Protein AF-A0AAW2SX67-F1 (afdb_monomer_lite)

Organism: NCBI:txid2727403

Structure (mmCIF, N/CA/C/O backbone):
data_AF-A0AAW2SX67-F1
#
_entry.id   AF-A0AAW2SX67-F1
#
loop_
_atom_site.group_PDB
_atom_site.id
_atom_site.type_symbol
_atom_site.label_atom_id
_atom_site.label_alt_id
_atom_site.label_comp_id
_atom_site.label_asym_id
_atom_site.label_entity_id
_atom_site.label_seq_id
_atom_site.pdbx_PDB_ins_code
_atom_site.Cartn_x
_atom_site.Cartn_y
_atom_site.Cartn_z
_atom_site.occupancy
_atom_site.B_iso_or_equiv
_atom_site.auth_seq_id
_atom_site.auth_comp_id
_atom_site.auth_asym_id
_atom_site.auth_atom_id
_atom_site.pdbx_PDB_model_num
ATOM 1 N N . MET A 1 1 ? 19.061 52.271 -65.817 1.00 41.88 1 MET A N 1
ATOM 2 C CA . MET A 1 1 ? 19.939 51.331 -65.080 1.00 41.88 1 MET A CA 1
ATOM 3 C C . MET A 1 1 ? 19.090 50.226 -64.456 1.00 41.88 1 MET A C 1
ATOM 5 O O . MET A 1 1 ? 18.324 50.515 -63.550 1.00 41.88 1 MET A O 1
ATOM 9 N N . LYS A 1 2 ? 19.171 48.981 -64.940 1.00 45.09 2 LYS A N 1
ATOM 10 C CA . LYS A 1 2 ? 18.644 47.800 -64.228 1.00 45.09 2 L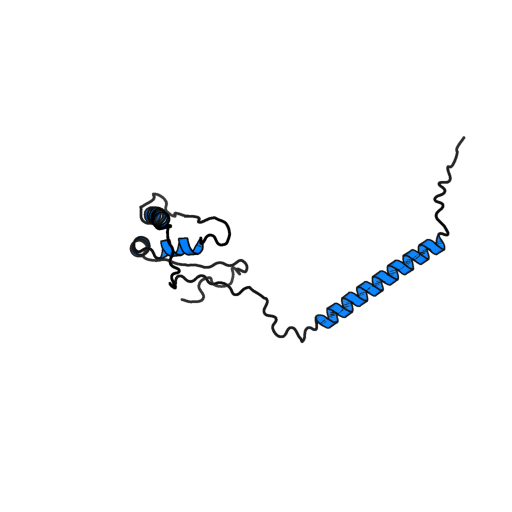YS A CA 1
ATOM 11 C C . LYS A 1 2 ? 19.668 46.677 -64.363 1.00 45.09 2 LYS A C 1
ATOM 13 O O . LYS A 1 2 ? 19.735 46.005 -65.386 1.00 45.09 2 LYS A O 1
ATOM 18 N N . ARG A 1 3 ? 20.507 46.524 -63.337 1.00 47.78 3 ARG A N 1
ATOM 19 C CA . ARG A 1 3 ? 21.415 45.383 -63.190 1.00 47.78 3 ARG A CA 1
ATOM 20 C C . ARG A 1 3 ? 20.562 44.180 -62.789 1.00 47.78 3 ARG A C 1
ATOM 22 O O . ARG A 1 3 ? 20.082 44.121 -61.662 1.00 47.78 3 ARG A O 1
ATOM 29 N N . LYS A 1 4 ? 20.353 43.234 -63.706 1.00 54.69 4 LYS A N 1
ATOM 30 C CA . LYS A 1 4 ? 19.924 41.885 -63.322 1.00 54.69 4 LYS A CA 1
ATOM 31 C C . LYS A 1 4 ? 21.159 41.170 -62.785 1.00 54.69 4 LYS A C 1
ATOM 33 O O . LYS A 1 4 ? 22.097 40.905 -63.529 1.00 54.69 4 LYS A O 1
ATOM 38 N N . VAL A 1 5 ? 21.180 40.944 -61.476 1.00 56.50 5 VAL A N 1
ATOM 39 C CA . VAL A 1 5 ? 22.215 40.153 -60.812 1.00 56.50 5 VAL A CA 1
ATOM 40 C C . VAL A 1 5 ? 21.927 38.691 -61.139 1.00 56.50 5 VAL A C 1
ATOM 42 O O . VAL A 1 5 ? 20.955 38.125 -60.643 1.00 56.50 5 VAL A O 1
ATOM 45 N N . CYS A 1 6 ? 22.732 38.085 -62.012 1.00 56.75 6 CYS A N 1
ATOM 46 C CA . CYS A 1 6 ? 22.747 36.634 -62.151 1.00 56.75 6 CYS A CA 1
ATOM 47 C C . CYS A 1 6 ? 23.341 36.066 -60.862 1.00 56.75 6 CYS A C 1
ATOM 49 O O . CYS A 1 6 ? 24.555 36.113 -60.668 1.00 56.75 6 CYS A O 1
ATOM 51 N N . PHE A 1 7 ? 22.490 35.562 -59.969 1.00 39.78 7 PHE A N 1
ATOM 52 C CA . PHE A 1 7 ? 22.935 34.735 -58.854 1.00 39.78 7 PHE A CA 1
ATOM 53 C C . PHE A 1 7 ? 23.513 33.437 -59.428 1.00 39.78 7 PHE A C 1
ATOM 55 O O . PHE A 1 7 ? 22.807 32.462 -59.679 1.00 39.78 7 PHE A O 1
ATOM 62 N N . PHE A 1 8 ? 24.821 33.462 -59.676 1.00 44.12 8 PHE A N 1
ATOM 63 C CA . PHE A 1 8 ? 25.646 32.288 -59.906 1.00 44.12 8 PHE A CA 1
ATOM 64 C C . PHE A 1 8 ? 25.680 31.461 -58.617 1.00 44.12 8 PHE A C 1
ATOM 66 O O . PHE A 1 8 ? 26.619 31.547 -57.830 1.00 44.12 8 PHE A O 1
ATOM 73 N N . PHE A 1 9 ? 24.684 30.603 -58.416 1.00 43.25 9 PHE A N 1
ATOM 74 C CA . PHE A 1 9 ? 24.909 29.389 -57.638 1.00 43.25 9 PHE A CA 1
ATOM 75 C C . PHE A 1 9 ? 25.676 28.402 -58.526 1.00 43.25 9 PHE A C 1
ATOM 77 O O . PHE A 1 9 ? 25.127 27.445 -59.067 1.00 43.25 9 PHE A O 1
ATOM 84 N N . CYS A 1 10 ? 26.966 28.677 -58.718 1.00 49.06 10 CYS A N 1
ATOM 85 C CA . CYS A 1 10 ? 27.911 27.686 -59.206 1.00 49.06 10 CYS A CA 1
ATOM 86 C C . CYS A 1 10 ? 28.057 26.602 -58.136 1.00 49.06 10 CYS A C 1
ATOM 88 O O . CYS A 1 10 ? 28.748 26.802 -57.144 1.00 49.06 10 CYS A O 1
ATOM 90 N N . PHE A 1 11 ? 27.450 25.440 -58.362 1.00 45.22 11 PHE A N 1
ATOM 91 C CA . PHE A 1 11 ? 27.880 24.195 -57.735 1.00 45.22 11 PHE A CA 1
ATOM 92 C C . PHE A 1 11 ? 27.930 23.117 -58.821 1.00 45.22 11 PHE A C 1
ATOM 94 O O . PHE A 1 11 ? 26.905 22.641 -59.297 1.00 45.22 11 PHE A O 1
ATOM 101 N N . SER A 1 12 ? 29.153 22.831 -59.270 1.00 60.50 12 SER A N 1
ATOM 102 C CA . SER A 1 12 ? 29.623 21.687 -60.062 1.00 60.50 12 SER A CA 1
ATOM 103 C C . SER A 1 12 ? 28.552 20.760 -60.669 1.00 60.50 12 SER A C 1
ATOM 105 O O . SER A 1 12 ? 27.946 19.957 -59.970 1.00 60.50 12 SER A O 1
ATOM 107 N N . ASN A 1 13 ? 28.405 20.821 -61.998 1.00 62.12 13 ASN A N 1
ATOM 108 C CA . ASN A 1 13 ? 27.652 19.907 -62.873 1.00 62.12 13 ASN A CA 1
ATOM 109 C C . ASN A 1 13 ? 26.266 19.442 -62.327 1.00 62.12 13 ASN A C 1
ATOM 111 O O . ASN A 1 13 ? 26.156 18.384 -61.695 1.00 62.12 13 ASN A O 1
ATOM 115 N N . PRO A 1 14 ? 25.177 20.189 -62.603 1.00 67.00 14 PRO A N 1
ATOM 116 C CA . PRO A 1 14 ? 23.854 19.970 -62.000 1.00 67.00 14 PRO A CA 1
ATOM 117 C C . PRO A 1 14 ? 23.240 18.595 -62.303 1.00 67.00 14 PRO A C 1
ATOM 119 O O . PRO A 1 14 ? 22.481 18.064 -61.489 1.00 67.00 14 PRO A O 1
ATOM 122 N N . VAL A 1 15 ? 23.583 17.984 -63.441 1.00 72.25 15 VAL A N 1
ATOM 123 C CA . VAL A 1 15 ? 23.130 16.632 -63.811 1.00 72.25 15 VAL A CA 1
ATOM 124 C C . VAL A 1 15 ? 23.812 15.578 -62.937 1.00 72.25 15 VAL A C 1
ATOM 126 O O . VAL A 1 15 ? 23.148 14.675 -62.424 1.00 72.25 15 VAL A O 1
ATOM 129 N N . LEU A 1 16 ? 25.117 15.729 -62.687 1.00 72.38 16 LEU A N 1
ATOM 130 C CA . LEU A 1 16 ? 25.859 14.842 -61.788 1.00 72.38 16 LEU A CA 1
ATOM 131 C C . LEU A 1 16 ? 25.363 14.961 -60.345 1.00 72.38 16 LEU A C 1
ATOM 133 O O . LEU A 1 16 ? 25.243 13.944 -59.664 1.00 72.38 16 LEU A O 1
ATOM 137 N N . PHE A 1 17 ? 25.040 16.169 -59.877 1.00 81.00 17 PHE A N 1
ATOM 138 C CA . PHE A 1 17 ? 24.459 16.359 -58.546 1.00 81.00 17 PHE A CA 1
ATOM 139 C C . PHE A 1 17 ? 23.102 15.650 -58.407 1.00 81.00 17 PHE A C 1
ATOM 141 O O . PHE A 1 17 ? 22.899 14.889 -57.458 1.00 81.00 17 PHE A O 1
ATOM 148 N N . ARG A 1 18 ? 22.197 15.832 -59.380 1.00 83.81 18 ARG A N 1
ATOM 149 C CA . ARG A 1 18 ? 20.879 15.172 -59.395 1.00 83.81 18 ARG A CA 1
ATOM 150 C C . ARG A 1 18 ? 20.995 13.650 -59.467 1.00 83.81 18 ARG A C 1
ATOM 152 O O . ARG A 1 18 ? 20.305 12.960 -58.722 1.00 83.81 18 ARG A O 1
ATOM 159 N N . SER A 1 19 ? 21.904 13.131 -60.294 1.00 83.31 19 SER A N 1
ATOM 160 C CA . SER A 1 19 ? 22.184 11.693 -60.381 1.00 83.31 19 SER A CA 1
ATOM 161 C C . SER A 1 19 ? 22.718 11.136 -59.055 1.00 83.31 19 SER A C 1
ATOM 163 O O . SER A 1 19 ? 22.187 10.154 -58.535 1.00 83.31 19 SER A O 1
ATOM 165 N N . LYS A 1 20 ? 23.691 11.813 -58.425 1.00 88.06 20 LYS A N 1
ATOM 166 C CA . LYS A 1 20 ? 24.213 11.433 -57.099 1.00 88.06 20 LYS A CA 1
ATOM 167 C C . LYS A 1 20 ? 23.119 11.417 -56.031 1.00 88.06 20 LYS A C 1
ATOM 169 O O . LYS A 1 20 ? 23.093 10.504 -55.206 1.00 88.06 20 LYS A O 1
ATOM 174 N N . LEU A 1 21 ? 22.217 12.398 -56.037 1.00 91.62 21 LEU A N 1
ATOM 175 C CA . LEU A 1 21 ? 21.094 12.445 -55.101 1.00 91.62 21 LEU A CA 1
ATOM 176 C C . LEU A 1 21 ? 20.098 11.302 -55.351 1.00 91.62 21 LEU A C 1
ATOM 178 O O . LEU A 1 21 ? 19.720 10.615 -54.405 1.00 91.62 21 LEU A O 1
ATOM 182 N N . ALA A 1 22 ? 19.737 11.042 -56.610 1.00 93.50 22 ALA A N 1
ATOM 183 C CA . ALA A 1 22 ? 18.854 9.937 -56.984 1.00 93.50 22 ALA A CA 1
ATOM 184 C C . ALA A 1 22 ? 19.439 8.573 -56.578 1.00 93.50 22 ALA A C 1
ATOM 186 O O . ALA A 1 22 ? 18.734 7.736 -56.014 1.00 93.50 22 ALA A O 1
ATOM 187 N N . HIS A 1 23 ? 20.745 8.373 -56.777 1.00 94.88 23 HIS A N 1
ATOM 188 C CA . HIS A 1 23 ? 21.451 7.181 -56.309 1.00 94.88 23 HIS A CA 1
ATOM 189 C C . HIS A 1 23 ? 21.422 7.043 -54.782 1.00 94.88 23 HIS A C 1
ATOM 191 O O . HIS A 1 23 ? 21.189 5.945 -54.278 1.00 94.88 23 HIS A O 1
ATOM 197 N N . LYS A 1 24 ? 21.604 8.140 -54.032 1.00 95.06 24 LYS A N 1
ATOM 198 C CA . LYS A 1 24 ? 21.485 8.119 -52.565 1.00 95.06 24 LYS A CA 1
ATOM 199 C C . LYS A 1 24 ? 20.073 7.736 -52.114 1.00 95.06 24 LYS A C 1
ATOM 201 O O . LYS A 1 24 ? 19.947 6.860 -51.265 1.00 95.06 24 LYS A O 1
ATOM 206 N N . ILE A 1 25 ? 19.031 8.325 -52.707 1.00 97.00 25 ILE A N 1
ATOM 207 C CA . ILE A 1 25 ? 17.625 7.992 -52.407 1.00 97.00 25 ILE A CA 1
ATOM 208 C C . ILE A 1 25 ? 17.344 6.518 -52.724 1.00 97.00 25 ILE A C 1
ATOM 210 O O . ILE A 1 25 ? 16.770 5.804 -51.903 1.00 97.00 25 ILE A O 1
ATOM 214 N N . LYS A 1 26 ? 17.817 6.026 -53.875 1.00 96.31 26 LYS A N 1
ATOM 215 C CA . LYS A 1 26 ? 17.678 4.616 -54.259 1.00 96.31 26 LYS A CA 1
ATOM 216 C C . LYS A 1 26 ? 18.348 3.685 -53.246 1.00 96.31 26 LYS A C 1
ATOM 218 O O . LYS A 1 26 ? 17.738 2.704 -52.834 1.00 96.31 26 LYS A O 1
ATOM 223 N N . ASN A 1 27 ? 19.562 4.011 -52.801 1.00 96.94 27 ASN A N 1
ATOM 224 C CA . ASN A 1 27 ? 20.262 3.224 -51.786 1.00 96.94 27 ASN A CA 1
ATOM 225 C C . ASN A 1 27 ? 19.530 3.224 -50.438 1.00 96.94 27 ASN A C 1
ATOM 227 O O . ASN A 1 27 ? 19.493 2.187 -49.779 1.00 96.94 27 ASN A O 1
ATOM 231 N N . LEU A 1 28 ? 18.940 4.351 -50.029 1.00 97.00 28 LEU A N 1
ATOM 232 C CA . LEU A 1 28 ? 18.137 4.419 -48.804 1.00 97.00 28 LEU A CA 1
ATOM 233 C C . LEU A 1 28 ? 16.892 3.534 -48.899 1.00 97.00 28 LEU A C 1
ATOM 235 O O . LEU A 1 28 ? 16.634 2.760 -47.981 1.00 97.00 28 LEU A O 1
ATOM 239 N N . ASN A 1 29 ? 16.182 3.577 -50.027 1.00 96.94 29 ASN A N 1
ATOM 240 C CA . ASN A 1 29 ? 15.004 2.737 -50.245 1.00 96.94 29 ASN A CA 1
ATOM 241 C C . ASN A 1 29 ? 15.352 1.243 -50.238 1.00 96.94 29 ASN A C 1
ATOM 243 O O . ASN A 1 29 ? 14.614 0.451 -49.659 1.00 96.94 29 ASN A O 1
ATOM 247 N N . ILE A 1 30 ? 16.493 0.855 -50.823 1.00 97.19 30 ILE A N 1
ATOM 248 C CA . ILE A 1 30 ? 16.979 -0.533 -50.771 1.00 97.19 30 ILE A CA 1
ATOM 249 C C . ILE A 1 30 ? 17.274 -0.937 -49.323 1.00 97.19 30 ILE A C 1
ATOM 251 O O . ILE A 1 30 ? 16.773 -1.964 -48.879 1.00 97.19 30 ILE A O 1
ATOM 255 N N . LYS A 1 31 ? 18.020 -0.119 -48.565 1.00 97.25 31 LYS A N 1
ATOM 256 C CA . LYS A 1 31 ? 18.333 -0.410 -47.155 1.00 97.25 31 LYS A CA 1
ATOM 257 C C . LYS A 1 31 ? 17.077 -0.538 -46.292 1.00 97.25 31 LYS A C 1
ATOM 259 O O . LYS A 1 31 ? 16.995 -1.471 -45.501 1.00 97.25 31 LYS A O 1
ATOM 264 N N . LEU A 1 32 ? 16.103 0.362 -46.451 1.00 96.12 32 LEU A N 1
ATOM 265 C CA . LEU A 1 32 ? 14.834 0.296 -45.718 1.00 96.12 32 LEU A CA 1
ATOM 266 C C . LEU A 1 32 ? 14.057 -0.975 -46.057 1.00 96.12 32 LEU A C 1
ATOM 268 O O . LEU A 1 32 ? 13.573 -1.647 -45.150 1.00 96.12 32 LEU A O 1
ATOM 272 N N . LYS A 1 33 ? 13.997 -1.343 -47.342 1.00 95.56 33 LYS A N 1
ATOM 273 C CA . LYS A 1 33 ? 13.357 -2.586 -47.773 1.00 95.56 33 LYS A CA 1
ATOM 274 C C . LYS A 1 33 ? 14.051 -3.809 -47.170 1.00 95.56 33 LYS A C 1
ATOM 276 O O . LYS A 1 33 ? 13.376 -4.662 -46.615 1.00 95.56 33 LYS A O 1
ATOM 281 N N . THR A 1 34 ? 15.385 -3.848 -47.171 1.00 95.31 34 THR A N 1
ATOM 282 C CA . THR A 1 34 ? 16.147 -4.926 -46.522 1.00 95.31 34 THR A CA 1
ATOM 283 C C . THR A 1 34 ? 15.845 -5.021 -45.027 1.00 95.31 34 THR A C 1
ATOM 285 O O . THR A 1 34 ? 15.618 -6.122 -44.536 1.00 95.31 34 THR A O 1
ATOM 288 N N . VAL A 1 35 ? 15.808 -3.898 -44.299 1.00 93.50 35 VAL A N 1
ATOM 289 C CA . VAL A 1 35 ? 15.494 -3.896 -42.857 1.00 93.50 35 VAL A CA 1
ATOM 290 C C . VAL A 1 35 ? 14.075 -4.401 -42.611 1.00 93.50 35 VAL A C 1
ATOM 292 O O . VAL A 1 35 ? 13.876 -5.223 -41.721 1.00 93.50 35 VAL A O 1
ATOM 295 N N . ASN A 1 36 ? 13.108 -3.961 -43.417 1.00 91.81 36 ASN A N 1
ATOM 296 C CA . ASN A 1 36 ? 11.727 -4.413 -43.317 1.00 91.81 36 ASN A CA 1
ATOM 297 C C . ASN A 1 36 ? 11.593 -5.912 -43.611 1.00 91.81 36 ASN A C 1
ATOM 299 O O . ASN A 1 36 ? 11.004 -6.631 -42.815 1.00 91.81 36 ASN A O 1
ATOM 303 N N . ASP A 1 37 ? 12.177 -6.398 -44.705 1.00 91.31 37 ASP A N 1
ATOM 304 C CA . ASP A 1 37 ? 12.105 -7.811 -45.091 1.00 91.31 37 ASP A CA 1
ATOM 305 C C . ASP A 1 37 ? 12.792 -8.706 -44.042 1.00 91.31 37 ASP A C 1
ATOM 307 O O . ASP A 1 37 ? 12.281 -9.769 -43.690 1.00 91.31 37 ASP A O 1
ATOM 311 N N . THR A 1 38 ? 13.906 -8.238 -43.466 1.00 89.44 38 THR A N 1
ATOM 312 C CA . THR A 1 38 ? 14.600 -8.922 -42.362 1.00 89.44 38 THR A CA 1
ATOM 313 C C . THR A 1 38 ? 13.737 -8.944 -41.095 1.00 89.44 38 THR A C 1
ATOM 315 O O . THR A 1 38 ? 13.572 -9.999 -40.486 1.00 89.44 38 THR A O 1
ATOM 318 N N . ALA A 1 39 ? 13.135 -7.811 -40.713 1.00 84.62 39 ALA A N 1
ATOM 319 C CA . ALA A 1 39 ? 12.235 -7.725 -39.562 1.00 84.62 39 ALA A CA 1
ATOM 320 C C . ALA A 1 39 ? 11.000 -8.622 -39.730 1.00 84.62 39 ALA A C 1
ATOM 322 O O . ALA A 1 39 ? 10.666 -9.370 -38.818 1.00 84.62 39 ALA A O 1
ATOM 323 N N . VAL A 1 40 ? 10.365 -8.615 -40.903 1.00 84.38 40 VAL A N 1
ATOM 324 C CA . VAL A 1 40 ? 9.225 -9.490 -41.220 1.00 84.38 40 VAL A CA 1
ATOM 325 C C . VAL A 1 40 ? 9.628 -10.967 -41.157 1.00 84.38 40 VAL A C 1
ATOM 327 O O . VAL A 1 40 ? 8.870 -11.776 -40.626 1.00 84.38 40 VAL A O 1
ATOM 330 N N . GLY A 1 41 ? 10.837 -11.321 -41.607 1.00 80.12 41 GLY A N 1
ATOM 331 C CA . GLY A 1 41 ? 11.385 -12.674 -41.463 1.00 80.12 41 GLY A CA 1
ATOM 332 C C . GLY A 1 41 ? 11.561 -13.119 -40.003 1.00 80.12 41 GLY A C 1
ATOM 333 O O . GLY A 1 41 ? 11.334 -14.289 -39.685 1.00 80.12 41 GLY A O 1
ATOM 334 N N . TYR A 1 42 ? 11.907 -12.194 -39.099 1.00 74.62 42 TYR A N 1
ATOM 335 C CA . TYR A 1 42 ? 11.930 -12.456 -37.653 1.00 74.62 42 TYR A CA 1
ATOM 336 C C . TYR A 1 42 ? 10.526 -12.514 -37.036 1.00 74.62 42 TYR A C 1
ATOM 338 O O . TYR A 1 42 ? 10.300 -13.285 -36.105 1.00 74.62 42 TYR A O 1
ATOM 346 N N . LEU A 1 43 ? 9.577 -11.742 -37.567 1.00 68.19 43 LEU A N 1
ATOM 347 C CA . LEU A 1 43 ? 8.207 -11.598 -37.064 1.00 68.19 43 LEU A CA 1
ATOM 348 C C . LEU A 1 43 ? 7.216 -12.621 -37.651 1.00 68.19 43 LEU A C 1
ATOM 350 O O . LEU A 1 43 ? 6.021 -12.339 -37.721 1.00 68.19 43 LEU A O 1
ATOM 354 N N . ASN A 1 44 ? 7.678 -13.809 -38.064 1.00 60.31 44 ASN A N 1
ATOM 355 C CA . ASN A 1 44 ? 6.805 -14.890 -38.539 1.00 60.31 44 ASN A CA 1
ATOM 356 C C . ASN A 1 44 ? 5.587 -15.082 -37.598 1.00 60.31 44 ASN A C 1
ATOM 358 O O . ASN A 1 44 ? 5.783 -15.486 -36.445 1.00 60.31 44 ASN A O 1
ATOM 362 N N . PRO A 1 45 ? 4.337 -14.876 -38.070 1.00 54.25 45 PRO A N 1
ATOM 363 C CA . PRO A 1 45 ? 3.133 -14.975 -37.235 1.00 54.25 45 PRO A CA 1
ATOM 364 C C . PRO A 1 45 ? 2.966 -16.361 -36.602 1.00 54.25 45 PRO A C 1
ATOM 366 O O . PRO A 1 45 ? 2.414 -16.502 -35.517 1.00 54.25 45 PRO A O 1
ATOM 369 N N . SER A 1 46 ? 3.512 -17.391 -37.252 1.00 53.38 46 SER A N 1
ATOM 370 C CA . SER A 1 46 ? 3.452 -18.791 -36.823 1.00 53.38 46 SER A CA 1
ATOM 371 C C . SER A 1 46 ? 4.403 -19.137 -35.670 1.00 53.38 46 SER A C 1
ATOM 373 O O . SER A 1 46 ? 4.403 -20.274 -35.204 1.00 53.38 46 SER A O 1
ATOM 375 N N . ARG A 1 47 ? 5.244 -18.192 -35.223 1.00 48.69 47 ARG A N 1
ATOM 376 C CA . ARG A 1 47 ? 6.146 -18.354 -34.068 1.00 48.69 47 ARG A CA 1
ATOM 377 C C . ARG A 1 47 ? 5.875 -17.369 -32.936 1.00 48.69 47 ARG A C 1
ATOM 379 O O . ARG A 1 47 ? 6.610 -17.380 -31.953 1.00 48.69 47 ARG A O 1
ATOM 386 N N . VAL A 1 48 ? 4.753 -16.649 -32.979 1.00 45.41 48 VAL A N 1
ATOM 387 C CA . VAL A 1 48 ? 4.092 -16.198 -31.745 1.00 45.41 48 VAL A CA 1
ATOM 388 C C . VAL A 1 48 ? 3.362 -17.40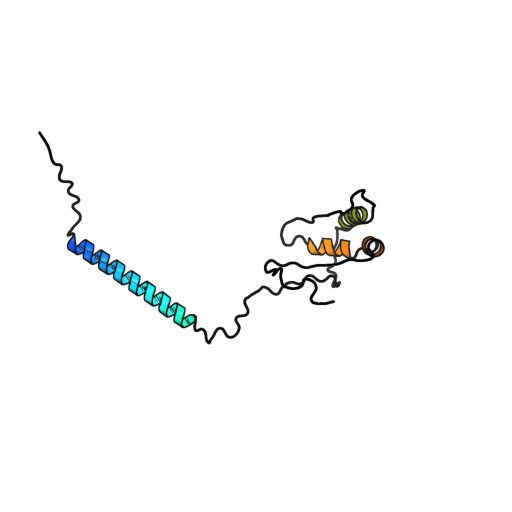4 -31.140 1.00 45.41 48 VAL A C 1
ATOM 390 O O . VAL A 1 48 ? 2.158 -17.403 -30.920 1.00 45.41 48 VAL A O 1
ATOM 393 N N . ALA A 1 49 ? 4.106 -18.486 -30.899 1.00 47.97 49 ALA A N 1
ATOM 394 C CA . ALA A 1 49 ? 3.708 -19.475 -29.923 1.00 47.97 49 ALA A CA 1
ATOM 395 C C . ALA A 1 49 ? 3.890 -18.778 -28.579 1.00 47.97 49 ALA A C 1
ATOM 397 O O . ALA A 1 49 ? 4.995 -18.733 -28.050 1.00 47.97 49 ALA A O 1
ATOM 398 N N . ASN A 1 50 ? 2.818 -18.149 -28.104 1.00 47.78 50 ASN A N 1
ATOM 399 C CA . ASN A 1 50 ? 2.674 -17.690 -26.733 1.00 47.78 50 ASN A CA 1
ATOM 400 C C . ASN A 1 50 ? 3.923 -16.977 -26.191 1.00 47.78 50 ASN A C 1
ATOM 402 O O . ASN A 1 50 ? 4.432 -17.332 -25.130 1.00 47.78 50 ASN A O 1
ATOM 406 N N . CYS A 1 51 ? 4.382 -15.911 -26.855 1.00 38.41 51 CYS A N 1
ATOM 407 C CA . CYS A 1 51 ? 4.923 -14.817 -26.059 1.00 38.41 51 CYS A CA 1
ATOM 408 C C . CYS A 1 51 ? 3.709 -14.237 -25.352 1.00 38.41 51 CYS A C 1
ATOM 410 O O . CYS A 1 51 ? 3.084 -13.295 -25.840 1.00 38.41 51 CYS A O 1
ATOM 412 N N . ALA A 1 52 ? 3.337 -14.878 -24.237 1.00 46.84 52 ALA A N 1
ATOM 413 C CA . ALA A 1 52 ? 2.619 -14.213 -23.180 1.00 46.84 52 ALA A CA 1
ATOM 414 C C . ALA A 1 52 ? 3.265 -12.838 -23.108 1.00 46.84 52 ALA A C 1
ATOM 416 O O . ALA A 1 52 ? 4.482 -12.729 -22.921 1.00 46.84 52 ALA A O 1
ATOM 417 N N . THR A 1 53 ? 2.476 -11.805 -23.402 1.00 40.00 53 THR A N 1
ATOM 418 C CA . THR A 1 53 ? 2.794 -10.447 -23.004 1.00 40.00 53 THR A CA 1
ATOM 419 C C . THR A 1 53 ? 3.496 -10.592 -21.665 1.00 40.00 53 THR A C 1
ATOM 421 O O . THR A 1 53 ? 2.950 -11.262 -20.784 1.00 40.00 53 THR A O 1
ATOM 424 N N . PHE A 1 54 ? 4.723 -10.083 -21.521 1.00 48.31 54 PHE A N 1
ATOM 425 C CA . PHE A 1 54 ? 5.305 -9.930 -20.194 1.00 48.31 54 PHE A CA 1
ATOM 426 C C . PHE A 1 54 ? 4.470 -8.837 -19.519 1.00 48.31 54 PHE A C 1
ATOM 428 O O . PHE A 1 54 ? 4.883 -7.695 -19.371 1.00 48.31 54 PHE A O 1
ATOM 435 N N . VAL A 1 55 ? 3.212 -9.177 -19.229 1.00 46.38 55 VAL A N 1
ATOM 436 C CA . VAL A 1 55 ? 2.468 -8.694 -18.100 1.00 46.38 55 VAL A CA 1
ATOM 437 C C . VAL A 1 55 ? 3.382 -9.152 -16.981 1.00 46.38 55 VAL A C 1
ATOM 439 O O . VAL A 1 55 ? 3.513 -10.368 -16.794 1.00 46.38 55 VAL A O 1
ATOM 442 N N . PRO A 1 56 ? 4.132 -8.243 -16.328 1.00 48.56 56 PRO A N 1
ATOM 443 C CA . PRO A 1 56 ? 4.762 -8.626 -15.078 1.00 48.56 56 PRO A CA 1
ATOM 444 C C . PRO A 1 56 ? 3.678 -9.354 -14.282 1.00 48.56 56 PRO A C 1
ATOM 446 O O . PRO A 1 56 ? 2.543 -8.857 -14.292 1.00 48.56 56 PRO A O 1
ATOM 449 N N . PRO A 1 57 ? 3.968 -10.543 -13.712 1.00 48.44 57 PRO A N 1
ATOM 450 C CA . PRO A 1 57 ? 2.979 -11.290 -12.951 1.00 48.44 57 PRO A CA 1
ATOM 451 C C . PRO A 1 57 ? 2.252 -10.280 -12.087 1.00 48.44 57 PRO A C 1
ATOM 453 O O . PRO A 1 57 ? 2.927 -9.485 -11.425 1.00 48.44 57 PRO A O 1
ATOM 456 N N . VAL A 1 58 ? 0.923 -10.213 -12.204 1.00 52.25 58 VAL A N 1
ATOM 457 C CA . VAL A 1 58 ? 0.137 -9.337 -11.343 1.00 52.25 58 VAL A CA 1
ATOM 458 C C . VAL A 1 58 ? 0.600 -9.694 -9.942 1.00 52.25 58 VAL A C 1
ATOM 460 O O . VAL A 1 58 ? 0.406 -10.820 -9.492 1.00 52.25 58 VAL A O 1
ATOM 463 N N . THR A 1 59 ? 1.345 -8.795 -9.303 1.00 52.47 59 THR A N 1
ATOM 464 C CA . THR A 1 59 ? 1.752 -8.984 -7.919 1.00 52.47 59 THR A CA 1
ATOM 465 C C . THR A 1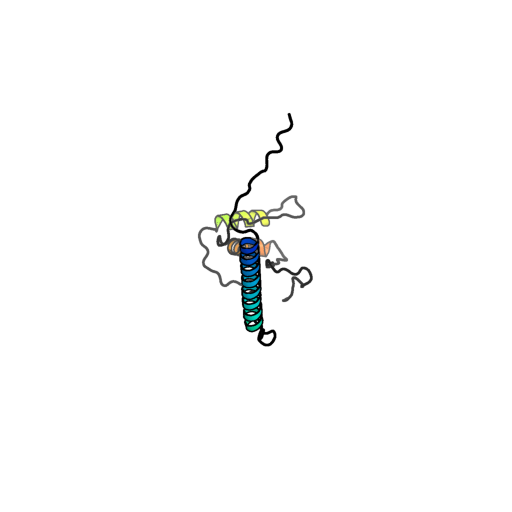 59 ? 0.503 -8.698 -7.118 1.00 52.47 59 THR A C 1
ATOM 467 O O . THR A 1 59 ? 0.293 -7.579 -6.642 1.00 52.47 59 THR A O 1
ATOM 470 N N . GLU A 1 60 ? -0.381 -9.691 -7.091 1.00 55.62 60 GLU A N 1
ATOM 471 C CA . GLU A 1 60 ? -1.563 -9.693 -6.260 1.00 55.62 60 GLU A CA 1
ATOM 472 C C . GLU A 1 60 ? -1.074 -9.512 -4.836 1.00 55.62 60 GLU A C 1
ATOM 474 O O . GLU A 1 60 ? -0.157 -10.183 -4.354 1.00 55.62 60 GLU A O 1
ATOM 479 N N . THR A 1 61 ? -1.587 -8.468 -4.205 1.00 57.06 61 THR A N 1
ATOM 480 C CA . THR A 1 61 ? -1.267 -8.224 -2.816 1.00 57.06 61 THR A CA 1
ATOM 481 C C . THR A 1 61 ? -2.413 -8.800 -2.022 1.00 57.06 61 THR A C 1
ATOM 483 O O . THR A 1 61 ? -3.467 -8.180 -1.976 1.00 57.06 61 THR A O 1
ATOM 486 N N . ASP A 1 62 ? -2.215 -9.968 -1.426 1.00 63.78 62 ASP A N 1
ATOM 487 C CA . ASP A 1 62 ? -3.235 -10.580 -0.576 1.00 63.78 62 ASP A CA 1
ATOM 488 C C . ASP A 1 62 ? -3.172 -10.024 0.846 1.00 63.78 62 ASP A C 1
ATOM 490 O O . ASP A 1 62 ? -2.162 -9.460 1.282 1.00 63.78 62 ASP A O 1
ATOM 494 N N . SER A 1 63 ? -4.250 -10.190 1.607 1.00 59.53 63 SER A N 1
ATOM 495 C CA . SER A 1 63 ? -4.251 -9.885 3.042 1.00 59.53 63 SER A CA 1
ATOM 496 C C . SER A 1 63 ? -3.591 -10.986 3.885 1.00 59.53 63 SER A C 1
ATOM 498 O O . SER A 1 63 ? -3.374 -10.773 5.078 1.00 59.53 63 SER A O 1
ATOM 500 N N . VAL A 1 64 ? -3.297 -12.153 3.290 1.00 63.50 64 VAL A N 1
ATOM 501 C CA . VAL A 1 64 ? -2.772 -13.340 3.983 1.00 63.50 64 VAL A CA 1
ATOM 502 C C . VAL A 1 64 ? -1.336 -13.108 4.459 1.00 63.50 64 VAL A C 1
ATOM 504 O O . VAL A 1 64 ? -0.461 -12.663 3.714 1.00 63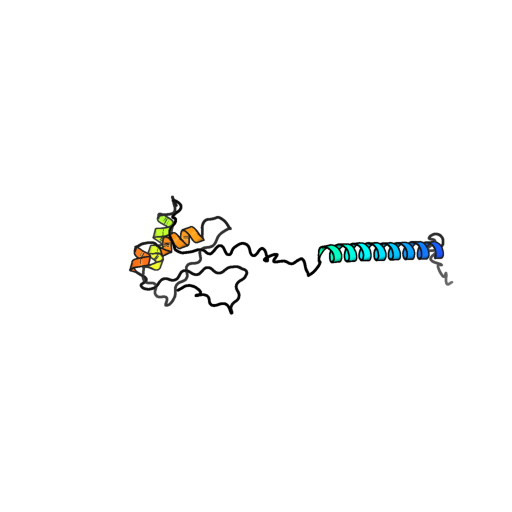.50 64 VAL A O 1
ATOM 507 N N . THR A 1 65 ? -1.115 -13.404 5.735 1.00 55.47 65 THR A N 1
ATOM 508 C CA . THR A 1 65 ? 0.103 -13.133 6.499 1.00 55.47 65 THR A CA 1
ATOM 509 C C . THR A 1 65 ? 1.174 -14.194 6.243 1.00 55.47 65 THR A C 1
ATOM 511 O O . THR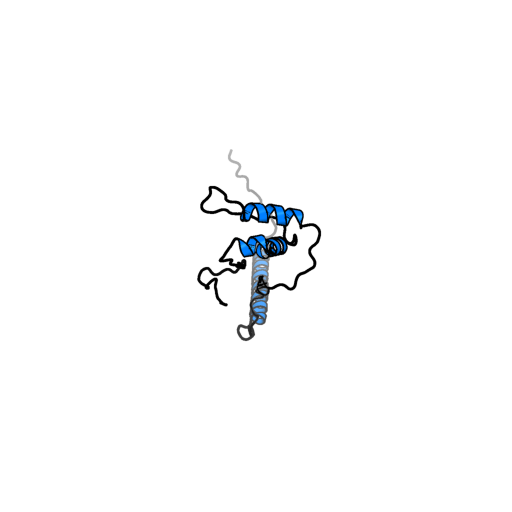 A 1 65 ? 1.156 -15.274 6.832 1.00 55.47 65 THR A O 1
ATOM 514 N N . VAL A 1 66 ? 2.154 -13.870 5.404 1.00 54.41 66 VAL A N 1
ATOM 515 C CA . VAL A 1 66 ? 3.540 -14.285 5.656 1.00 54.41 66 VAL A CA 1
ATOM 516 C C . VAL A 1 66 ? 4.229 -13.010 6.107 1.00 54.41 66 VAL A C 1
ATOM 518 O O . VAL A 1 66 ? 4.625 -12.203 5.271 1.00 54.41 66 VAL A O 1
ATOM 521 N N . ASP A 1 67 ? 4.227 -12.753 7.412 1.00 60.59 67 ASP A N 1
ATOM 522 C CA . ASP A 1 67 ? 4.638 -11.455 7.940 1.00 60.59 67 ASP A CA 1
ATOM 523 C C . ASP A 1 67 ? 6.162 -11.292 7.825 1.00 60.59 67 ASP A C 1
ATOM 525 O O . ASP A 1 67 ? 6.906 -11.983 8.527 1.00 60.59 67 ASP A O 1
ATOM 529 N N . PRO A 1 68 ? 6.681 -10.383 6.973 1.00 64.38 68 PRO A N 1
ATOM 530 C CA . PRO A 1 68 ? 8.019 -9.870 7.204 1.00 64.38 68 PRO A CA 1
ATOM 531 C C . PRO A 1 68 ? 7.999 -9.163 8.563 1.00 64.38 68 PRO A C 1
ATOM 533 O O . PRO A 1 68 ? 7.078 -8.402 8.848 1.00 64.38 68 PRO A O 1
ATOM 536 N N . ILE A 1 69 ? 9.000 -9.407 9.408 1.00 76.19 69 ILE A N 1
ATOM 537 C CA . ILE A 1 69 ? 9.157 -8.678 10.671 1.00 76.19 69 ILE A CA 1
ATOM 538 C C . ILE A 1 69 ? 9.270 -7.181 10.330 1.00 76.19 69 ILE A C 1
ATOM 540 O O . ILE A 1 69 ? 10.268 -6.751 9.750 1.00 76.19 69 ILE A O 1
ATOM 544 N N . VAL A 1 70 ? 8.233 -6.397 10.644 1.00 84.62 70 VAL A N 1
ATOM 545 C CA . VAL A 1 70 ? 8.235 -4.933 10.506 1.00 84.62 70 VAL A CA 1
ATOM 546 C C . VAL A 1 70 ? 8.546 -4.341 11.873 1.00 84.62 70 VAL A C 1
ATOM 548 O O . VAL A 1 70 ? 7.897 -4.698 12.847 1.00 84.62 70 VAL A O 1
ATOM 551 N N . VAL A 1 71 ? 9.539 -3.456 11.935 1.00 86.50 71 VAL A N 1
ATOM 552 C CA . VAL A 1 71 ? 10.002 -2.814 13.174 1.00 86.50 71 VAL A CA 1
ATOM 553 C C . VAL A 1 71 ? 9.976 -1.301 12.992 1.00 86.50 71 VAL A C 1
ATOM 555 O O . VAL A 1 71 ? 10.289 -0.811 11.901 1.00 86.50 71 VAL A O 1
ATOM 558 N N . GLY A 1 72 ? 9.649 -0.563 14.052 1.00 90.38 72 GLY A N 1
ATOM 559 C CA . GLY A 1 72 ? 9.793 0.895 14.107 1.00 90.38 72 GLY A CA 1
ATOM 560 C C . GLY A 1 72 ? 8.659 1.657 13.425 1.00 90.38 72 GLY A C 1
ATOM 561 O O . GLY A 1 72 ? 8.851 2.794 13.003 1.00 90.38 72 GLY A O 1
ATOM 562 N N . ARG A 1 73 ? 7.497 1.020 13.263 1.00 92.69 73 ARG A N 1
ATOM 563 C CA . ARG A 1 73 ? 6.271 1.631 12.713 1.00 92.69 73 ARG A CA 1
ATOM 564 C C . ARG A 1 73 ? 5.071 1.488 13.646 1.00 92.69 73 ARG A C 1
ATOM 566 O O . ARG A 1 73 ? 3.944 1.748 13.241 1.00 92.69 73 ARG A O 1
ATOM 573 N N . GLU A 1 74 ? 5.290 1.051 14.878 1.00 93.06 74 GLU A N 1
ATOM 574 C CA . GLU A 1 74 ? 4.244 0.748 15.851 1.00 93.06 74 GLU A CA 1
ATOM 575 C C . GLU A 1 74 ? 3.457 2.013 16.228 1.00 93.06 74 GLU A C 1
ATOM 577 O O . GLU A 1 74 ? 2.226 1.989 16.265 1.00 93.06 74 GLU A O 1
ATOM 582 N N . GLU A 1 75 ? 4.159 3.131 16.431 1.00 95.38 75 GLU A N 1
ATOM 583 C CA . GLU A 1 75 ? 3.558 4.436 16.737 1.00 95.38 75 GLU A CA 1
ATOM 584 C C . GLU A 1 75 ? 2.729 4.967 15.560 1.00 95.38 75 GLU A C 1
ATOM 586 O O . GLU A 1 75 ? 1.563 5.322 15.741 1.00 95.38 75 GLU A O 1
ATOM 591 N N . ASP A 1 76 ? 3.291 4.932 14.344 1.00 95.25 76 ASP A N 1
ATOM 592 C CA . ASP A 1 76 ? 2.601 5.330 13.110 1.00 95.25 76 ASP A CA 1
ATOM 593 C C . ASP A 1 76 ? 1.316 4.513 12.898 1.00 95.25 76 ASP A C 1
ATOM 595 O O . ASP A 1 76 ? 0.262 5.062 12.568 1.00 95.25 76 ASP A O 1
ATOM 599 N N . VAL A 1 77 ? 1.389 3.187 13.087 1.00 95.00 77 VAL A N 1
ATOM 600 C CA . VAL A 1 77 ? 0.222 2.301 12.968 1.00 95.00 77 VAL A CA 1
ATOM 601 C C . VAL A 1 77 ? -0.816 2.672 14.017 1.00 95.00 77 VAL A C 1
ATOM 603 O O . VAL A 1 77 ? -1.986 2.820 13.665 1.00 95.00 77 VAL A O 1
ATOM 606 N N . SER A 1 78 ? -0.416 2.862 15.280 1.00 95.75 78 SER A N 1
ATOM 607 C CA . SER A 1 78 ? -1.366 3.224 16.334 1.00 95.75 78 SER A CA 1
ATOM 608 C C . SER A 1 78 ? -2.077 4.533 16.032 1.00 95.75 78 SER A C 1
ATOM 610 O O . SER A 1 78 ? -3.297 4.578 16.137 1.00 95.75 78 SER A O 1
ATOM 612 N N . MET A 1 79 ? -1.350 5.559 15.587 1.00 95.75 79 MET A N 1
ATOM 613 C CA . MET A 1 79 ? -1.932 6.858 15.251 1.00 95.75 79 MET A CA 1
ATOM 614 C C . MET A 1 79 ? -3.035 6.739 14.189 1.00 95.75 79 MET A C 1
ATOM 616 O O . MET A 1 79 ? -4.110 7.323 14.340 1.00 95.75 79 MET A O 1
ATOM 620 N N . ILE A 1 80 ? -2.793 5.972 13.120 1.00 95.50 80 ILE A N 1
ATOM 621 C CA . ILE A 1 80 ? -3.791 5.784 12.060 1.00 95.50 80 ILE A CA 1
ATOM 622 C C . ILE A 1 80 ? -4.947 4.902 12.535 1.00 95.50 80 ILE A C 1
ATOM 624 O O . ILE A 1 80 ? -6.100 5.195 12.231 1.00 95.50 80 ILE A O 1
ATOM 628 N N . VAL A 1 81 ? -4.675 3.845 13.298 1.00 95.31 81 VAL A N 1
ATOM 629 C CA . VAL A 1 81 ? -5.732 2.987 13.848 1.00 95.31 81 VAL A CA 1
ATOM 630 C C . VAL A 1 81 ? -6.646 3.783 14.775 1.00 95.31 81 VAL A C 1
ATOM 632 O O . VAL A 1 81 ? -7.862 3.683 14.646 1.00 95.31 81 VAL A O 1
ATOM 635 N N . ASP A 1 82 ? -6.084 4.619 15.645 1.00 94.44 82 ASP A N 1
ATOM 636 C CA . ASP A 1 82 ? -6.854 5.473 16.547 1.00 94.44 82 ASP A CA 1
ATOM 637 C C . ASP A 1 82 ? -7.706 6.477 15.753 1.00 94.44 82 ASP A C 1
ATOM 639 O O . ASP A 1 82 ? -8.867 6.697 16.087 1.00 94.44 82 ASP A O 1
ATOM 643 N N . MET A 1 83 ? -7.196 7.020 14.645 1.00 92.62 83 MET A N 1
ATOM 644 C CA . MET A 1 83 ? -7.991 7.847 13.728 1.00 92.62 83 MET A CA 1
ATOM 645 C C . MET A 1 83 ? -9.161 7.076 13.092 1.00 92.62 83 MET A C 1
ATOM 647 O O . MET A 1 83 ? -10.225 7.653 12.889 1.00 92.62 83 MET A O 1
ATOM 651 N N . LEU A 1 84 ? -8.983 5.789 12.779 1.00 91.75 84 LEU A N 1
ATOM 652 C CA . LEU A 1 84 ? -10.008 4.965 12.127 1.00 91.75 84 LEU A CA 1
ATOM 653 C C . LEU A 1 84 ? -11.099 4.470 13.084 1.00 91.75 84 LEU A C 1
ATOM 655 O O . LEU A 1 84 ? -12.233 4.288 12.649 1.00 91.75 84 LEU A O 1
ATOM 659 N N . VAL A 1 85 ? -10.765 4.196 14.348 1.00 91.31 85 VAL A N 1
ATOM 660 C CA . VAL A 1 85 ? -11.722 3.639 15.327 1.00 91.31 85 VAL A CA 1
ATOM 661 C C . VAL A 1 85 ? -12.439 4.705 16.151 1.00 91.31 85 VAL A C 1
ATOM 663 O O . VAL A 1 85 ? -13.423 4.391 16.826 1.00 91.31 85 VAL A O 1
ATOM 666 N N . ASN A 1 86 ? -11.952 5.945 16.123 1.00 89.12 86 ASN A N 1
ATOM 667 C CA . ASN A 1 86 ? -12.615 7.060 16.778 1.00 89.12 86 ASN A CA 1
ATOM 668 C C . ASN A 1 86 ? -13.678 7.672 15.854 1.00 89.12 86 ASN A C 1
ATOM 670 O O . ASN A 1 86 ? -13.447 7.816 14.653 1.00 89.12 86 ASN A O 1
ATOM 674 N N . PRO A 1 87 ? -14.849 8.037 16.400 1.00 71.75 87 PRO A N 1
ATOM 675 C CA . PRO A 1 87 ? -15.919 8.622 15.612 1.00 71.75 87 PRO A CA 1
ATOM 676 C C . PRO A 1 87 ? -15.473 9.972 15.048 1.00 71.75 87 PRO A C 1
ATOM 678 O O . PRO A 1 87 ? -15.005 10.838 15.785 1.00 71.75 87 PRO A O 1
ATOM 681 N N . ASN A 1 88 ? -15.646 10.138 13.741 1.00 76.88 88 ASN A N 1
ATOM 682 C CA . ASN A 1 88 ? -15.580 11.430 13.077 1.00 76.88 88 ASN A CA 1
ATOM 683 C C . ASN A 1 88 ? -17.010 11.839 12.697 1.00 76.88 88 ASN A C 1
ATOM 685 O O . ASN A 1 88 ? -17.842 10.971 12.430 1.00 76.88 88 ASN A O 1
ATOM 689 N N . ASP A 1 89 ? -17.298 13.137 12.626 1.00 81.44 89 ASP A N 1
ATOM 690 C CA . ASP A 1 89 ? -18.629 13.635 12.228 1.00 81.44 89 ASP A CA 1
ATOM 691 C C . ASP A 1 89 ? -18.923 13.410 10.725 1.00 81.44 89 ASP A C 1
ATOM 693 O O . ASP A 1 89 ? -20.004 13.718 10.219 1.00 81.44 89 ASP A O 1
ATOM 697 N N . GLU A 1 90 ? -17.953 12.865 9.990 1.00 82.06 90 GLU A N 1
ATOM 698 C CA . GLU A 1 90 ? -18.042 12.567 8.568 1.00 82.06 90 GLU A CA 1
ATOM 699 C C . GLU A 1 90 ? -18.710 11.215 8.295 1.00 82.06 90 GLU A C 1
ATOM 701 O O . GLU A 1 90 ? -18.402 10.195 8.906 1.00 82.06 90 GLU A O 1
ATOM 706 N N . VAL A 1 91 ? -19.573 11.185 7.275 1.00 83.38 91 VAL A N 1
ATOM 707 C CA . VAL A 1 91 ? -20.230 9.952 6.805 1.00 83.38 91 VAL A CA 1
ATOM 708 C C . VAL A 1 91 ? -19.226 8.978 6.169 1.00 83.38 91 VAL A C 1
ATOM 710 O O . VAL A 1 91 ? -19.426 7.765 6.212 1.00 83.38 91 VAL A O 1
ATOM 713 N N . VAL A 1 92 ? -18.152 9.497 5.560 1.00 86.88 92 VAL A N 1
ATOM 714 C CA . VAL A 1 92 ? -17.086 8.718 4.911 1.00 86.88 92 VAL A CA 1
ATOM 715 C C . VAL A 1 92 ? -15.745 9.407 5.154 1.00 86.88 92 VAL A C 1
ATOM 717 O O . VAL A 1 92 ? -15.591 10.564 4.781 1.00 86.88 92 VAL A O 1
ATOM 720 N N . SER A 1 93 ? -14.773 8.674 5.703 1.00 87.69 93 SER A N 1
ATOM 721 C CA . SER A 1 93 ? -13.395 9.137 5.921 1.00 87.69 93 SER A CA 1
ATOM 722 C C . SER A 1 93 ? -12.413 8.406 4.998 1.00 87.69 93 SER A C 1
ATOM 724 O O . SER A 1 93 ? -12.579 7.216 4.712 1.00 87.69 93 SER A O 1
ATOM 726 N N . VAL A 1 94 ? -11.389 9.118 4.514 1.00 90.75 94 VAL A N 1
ATOM 727 C CA . VAL A 1 94 ? -10.366 8.593 3.595 1.00 90.75 94 VAL A CA 1
ATOM 728 C C . VAL A 1 94 ? -8.968 8.943 4.103 1.00 90.75 94 VAL A C 1
ATOM 730 O O . VAL A 1 94 ? -8.646 10.112 4.290 1.00 90.75 94 VAL A O 1
ATOM 733 N N . VAL A 1 95 ? -8.107 7.929 4.241 1.00 92.12 95 VAL A N 1
ATOM 734 C CA . VAL A 1 95 ? -6.712 8.081 4.692 1.00 92.12 95 VAL A CA 1
ATOM 735 C C . VAL A 1 95 ? -5.744 7.694 3.562 1.00 92.12 95 VAL A C 1
ATOM 737 O O . VAL A 1 95 ? -5.491 6.505 3.347 1.00 92.12 95 VAL A O 1
ATOM 740 N N . PRO A 1 96 ? -5.198 8.658 2.796 1.00 94.12 96 PRO A N 1
ATOM 741 C CA . PRO A 1 96 ? -4.270 8.361 1.707 1.00 94.12 96 PRO A CA 1
ATOM 742 C C . PRO A 1 96 ? -2.851 8.056 2.222 1.00 94.12 96 PRO A C 1
ATOM 744 O O . PRO A 1 96 ? -2.254 8.853 2.939 1.00 94.12 96 PRO A O 1
ATOM 747 N N . ILE A 1 97 ? -2.262 6.936 1.782 1.00 95.00 97 ILE A N 1
ATOM 748 C CA . ILE A 1 97 ? -0.857 6.579 2.057 1.00 95.00 97 ILE A CA 1
ATOM 749 C C . ILE A 1 97 ? -0.026 6.840 0.796 1.00 95.00 97 ILE A C 1
ATOM 751 O O . ILE A 1 97 ? -0.088 6.084 -0.177 1.00 95.00 97 ILE A O 1
ATOM 755 N N . VAL A 1 98 ? 0.774 7.906 0.807 1.00 95.12 98 VAL A N 1
ATOM 756 C CA . VAL A 1 98 ? 1.564 8.361 -0.351 1.00 95.12 98 VAL A CA 1
ATOM 757 C C . VAL A 1 98 ? 3.067 8.217 -0.118 1.00 95.12 98 VAL A C 1
ATOM 759 O O . VAL A 1 98 ? 3.543 8.206 1.012 1.00 95.12 98 VAL A O 1
ATOM 762 N N . GLY A 1 99 ? 3.837 8.078 -1.200 1.00 94.50 99 GLY A N 1
ATOM 763 C CA . GLY A 1 99 ? 5.296 7.968 -1.137 1.00 94.50 99 GLY A CA 1
ATOM 764 C C . GLY A 1 99 ? 5.900 7.210 -2.318 1.00 94.50 99 GLY A C 1
ATOM 765 O O . GLY A 1 99 ? 5.191 6.553 -3.085 1.00 94.50 99 GLY A O 1
ATOM 766 N N . MET A 1 100 ? 7.225 7.261 -2.445 1.00 96.06 100 MET A N 1
ATOM 767 C CA . MET A 1 100 ? 7.983 6.570 -3.495 1.00 96.06 100 MET A CA 1
ATOM 768 C C . MET A 1 100 ? 7.776 5.043 -3.485 1.00 96.06 100 MET A C 1
ATOM 770 O O . MET A 1 100 ? 7.318 4.446 -2.501 1.00 96.06 100 MET A O 1
ATOM 774 N N . GLY A 1 101 ? 8.084 4.394 -4.611 1.00 91.31 101 GLY A N 1
ATOM 775 C CA . GLY A 1 101 ? 8.117 2.932 -4.710 1.00 91.31 101 GLY A CA 1
ATOM 776 C C . GLY A 1 101 ? 9.099 2.321 -3.703 1.00 91.31 101 GLY A C 1
ATOM 777 O O . GLY A 1 101 ? 10.107 2.934 -3.374 1.00 91.31 101 GLY A O 1
ATOM 778 N N . GLY A 1 102 ? 8.784 1.136 -3.174 1.00 90.19 102 GLY A N 1
ATOM 779 C CA . GLY A 1 102 ? 9.657 0.424 -2.228 1.00 90.19 102 GLY A CA 1
ATOM 780 C C . GLY A 1 102 ? 9.597 0.882 -0.764 1.00 90.19 102 GLY A C 1
ATOM 781 O O . GLY A 1 102 ? 10.125 0.188 0.092 1.00 90.19 102 GLY A O 1
ATOM 782 N N . LEU A 1 103 ? 8.894 1.972 -0.427 1.00 92.19 103 LEU A N 1
ATOM 783 C CA . LEU A 1 103 ? 8.788 2.467 0.962 1.00 92.19 103 LEU A CA 1
ATOM 784 C C . LEU A 1 103 ? 7.927 1.609 1.912 1.00 92.19 103 LEU A C 1
ATOM 786 O O . LEU A 1 103 ? 7.748 1.966 3.074 1.00 92.19 103 LEU A O 1
ATOM 790 N N . GLY A 1 104 ? 7.348 0.509 1.427 1.00 91.56 104 GLY A N 1
ATOM 791 C CA . GLY A 1 104 ? 6.502 -0.360 2.249 1.00 91.56 104 GLY A CA 1
ATOM 792 C C . GLY A 1 104 ? 5.093 0.180 2.511 1.00 91.56 104 GLY A C 1
ATOM 793 O O . GLY A 1 104 ? 4.468 -0.234 3.477 1.00 91.56 104 GLY A O 1
ATOM 794 N N . LYS A 1 105 ? 4.556 1.067 1.658 1.00 94.94 105 LYS A N 1
ATOM 795 C CA . LYS A 1 105 ? 3.184 1.611 1.791 1.00 94.94 105 LYS A CA 1
ATOM 796 C C . LYS A 1 105 ? 2.129 0.516 1.951 1.00 94.94 105 LYS A C 1
ATOM 798 O O . LYS A 1 105 ? 1.302 0.570 2.851 1.00 94.94 105 LYS A O 1
ATOM 803 N N . THR A 1 106 ? 2.193 -0.500 1.096 1.00 92.31 106 THR A N 1
ATOM 804 C CA . THR A 1 106 ? 1.254 -1.621 1.131 1.00 92.31 106 THR A CA 1
ATOM 805 C C . THR A 1 106 ? 1.450 -2.490 2.372 1.00 92.31 106 THR A C 1
ATOM 807 O O . THR A 1 106 ? 0.476 -2.955 2.951 1.00 92.31 106 THR A O 1
ATOM 810 N N . THR A 1 107 ? 2.694 -2.645 2.837 1.00 92.12 107 THR A N 1
ATOM 811 C CA . THR A 1 107 ? 3.006 -3.308 4.111 1.00 92.12 107 THR A CA 1
ATOM 812 C C . THR A 1 107 ? 2.397 -2.548 5.289 1.00 92.12 107 THR A C 1
ATOM 814 O O . THR A 1 107 ? 1.755 -3.152 6.138 1.00 92.12 107 THR A O 1
ATOM 817 N N . PHE A 1 108 ? 2.529 -1.220 5.310 1.00 93.62 108 PHE A N 1
ATOM 818 C CA . PHE A 1 108 ? 1.954 -0.360 6.344 1.00 93.62 108 PHE A CA 1
ATOM 819 C C . PHE A 1 108 ? 0.418 -0.413 6.356 1.00 93.62 108 PHE A C 1
ATOM 821 O O . PHE A 1 108 ? -0.181 -0.629 7.406 1.00 93.62 108 PHE A O 1
ATOM 828 N N . ALA A 1 109 ? -0.223 -0.333 5.185 1.00 94.00 109 ALA A N 1
ATOM 829 C CA . ALA A 1 109 ? -1.670 -0.511 5.059 1.00 94.00 109 ALA A CA 1
ATOM 830 C C . ALA A 1 109 ? -2.131 -1.892 5.559 1.00 94.00 109 ALA A C 1
ATOM 832 O O . ALA A 1 109 ? -3.171 -1.995 6.206 1.00 94.00 109 ALA A O 1
ATOM 833 N N . ARG A 1 110 ? -1.348 -2.950 5.303 1.00 91.75 110 ARG A N 1
ATOM 834 C CA . ARG A 1 110 ? -1.650 -4.306 5.781 1.00 91.75 110 ARG A CA 1
ATOM 835 C C . ARG A 1 110 ? -1.571 -4.409 7.309 1.00 91.75 110 ARG A C 1
ATOM 837 O O . ARG A 1 110 ? -2.439 -5.047 7.898 1.00 91.75 110 ARG A O 1
ATOM 844 N N . LEU A 1 111 ? -0.596 -3.754 7.949 1.00 93.25 111 LEU A N 1
ATOM 845 C CA . LEU A 1 111 ? -0.510 -3.684 9.416 1.00 93.25 111 LEU A CA 1
ATOM 846 C C . LEU A 1 111 ? -1.758 -3.035 10.023 1.00 93.25 111 LEU A C 1
ATOM 848 O O . LEU A 1 111 ? -2.356 -3.599 10.933 1.00 93.25 111 LEU A O 1
ATOM 852 N N . ILE A 1 112 ? -2.201 -1.902 9.471 1.00 94.12 112 ILE A N 1
ATOM 853 C CA . ILE A 1 112 ? -3.416 -1.207 9.925 1.00 94.12 112 ILE A CA 1
ATOM 854 C C . ILE A 1 112 ? -4.662 -2.075 9.703 1.00 94.12 112 ILE A C 1
ATOM 856 O O . ILE A 1 112 ? -5.511 -2.183 10.587 1.00 94.12 112 ILE A O 1
ATOM 860 N N . PHE A 1 113 ? -4.769 -2.713 8.533 1.00 93.19 113 PHE A N 1
ATOM 861 C CA . PHE A 1 113 ? -5.911 -3.552 8.165 1.00 93.19 113 PHE A CA 1
ATOM 862 C C . PHE A 1 113 ? -6.072 -4.761 9.097 1.00 93.19 113 PHE A C 1
ATOM 864 O O . PHE A 1 113 ? -7.202 -5.141 9.417 1.00 93.19 113 PHE A O 1
ATOM 871 N N . ASN A 1 114 ? -4.952 -5.348 9.531 1.00 92.00 114 ASN A N 1
ATOM 872 C CA . ASN A 1 114 ? -4.899 -6.523 10.401 1.00 92.00 114 ASN A CA 1
ATOM 873 C C . ASN A 1 114 ? -4.792 -6.191 11.904 1.00 92.00 114 ASN A C 1
ATOM 875 O O . ASN A 1 114 ? -4.860 -7.115 12.717 1.00 92.00 114 ASN A O 1
ATOM 879 N N . ASP A 1 115 ? -4.663 -4.916 12.298 1.00 93.12 115 ASP A N 1
ATOM 880 C CA . ASP A 1 115 ? -4.658 -4.507 13.710 1.00 93.12 115 ASP A CA 1
ATOM 881 C C . ASP A 1 115 ? -5.961 -4.947 14.399 1.00 93.12 115 ASP A C 1
ATOM 883 O O . ASP A 1 115 ? -7.064 -4.824 13.860 1.00 93.12 115 ASP A O 1
ATOM 887 N N . GLN A 1 116 ? -5.840 -5.475 15.617 1.00 93.94 116 GLN A N 1
ATOM 888 C CA . GLN A 1 116 ? -6.966 -6.031 16.369 1.00 93.94 116 GLN A CA 1
ATOM 889 C C . GLN A 1 116 ? -8.053 -4.993 16.670 1.00 93.94 116 GLN A C 1
ATOM 891 O O . GLN A 1 116 ? -9.231 -5.347 16.727 1.00 93.94 116 GLN A O 1
ATOM 896 N N . ARG A 1 117 ? -7.693 -3.719 16.855 1.00 95.50 117 ARG A N 1
ATOM 897 C CA . ARG A 1 117 ? -8.659 -2.630 17.044 1.00 95.50 117 ARG A CA 1
ATOM 898 C C . ARG A 1 117 ? -9.439 -2.386 15.753 1.00 95.50 117 ARG A C 1
ATOM 900 O O . ARG A 1 117 ? -10.666 -2.351 15.805 1.00 95.50 117 ARG A O 1
ATOM 907 N N . THR A 1 118 ? -8.762 -2.342 14.602 1.00 93.62 118 THR A N 1
ATOM 908 C CA . THR A 1 118 ? -9.407 -2.254 13.278 1.00 93.62 118 THR A CA 1
ATOM 909 C C . THR A 1 118 ? -10.344 -3.440 13.042 1.00 93.62 118 THR A C 1
ATOM 911 O O . THR A 1 118 ? -11.497 -3.261 12.653 1.00 93.62 118 THR A O 1
ATOM 914 N N . VAL A 1 119 ? -9.883 -4.663 13.322 1.00 93.31 119 VAL A N 1
ATOM 915 C CA . VAL A 1 119 ? -10.665 -5.898 13.140 1.00 93.31 119 VAL A CA 1
ATOM 916 C C . VAL A 1 119 ? -11.940 -5.894 13.986 1.00 93.31 119 VAL A C 1
ATOM 918 O O . VAL A 1 119 ? -12.989 -6.311 13.503 1.00 93.31 119 VAL A O 1
ATOM 921 N N . LYS A 1 120 ? -11.857 -5.434 15.239 1.00 94.62 120 LYS A N 1
ATOM 922 C CA . LYS A 1 120 ? -13.003 -5.383 16.159 1.00 94.62 120 LYS A CA 1
ATOM 923 C C . LYS A 1 120 ? -13.985 -4.266 15.817 1.00 94.62 120 LYS A C 1
ATOM 925 O O . LYS A 1 120 ? -15.180 -4.443 16.029 1.00 94.62 120 LYS A O 1
ATOM 930 N N . HIS A 1 121 ? -13.490 -3.133 15.322 1.00 93.81 121 HIS A N 1
ATOM 931 C CA . HIS A 1 121 ? -14.324 -1.979 14.998 1.00 93.81 121 HIS A CA 1
ATOM 932 C C . HIS A 1 121 ? -15.110 -2.182 13.693 1.00 93.81 121 HIS A C 1
ATOM 934 O O . HIS A 1 121 ? -16.307 -1.906 13.635 1.00 93.81 121 HIS A O 1
ATOM 940 N N . PHE A 1 122 ? -14.469 -2.714 12.646 1.00 92.00 122 PHE A N 1
ATOM 941 C CA . PHE A 1 122 ? -15.091 -2.877 11.330 1.00 92.00 122 PHE A CA 1
ATOM 942 C C . PHE A 1 122 ? -15.609 -4.303 11.109 1.00 92.00 122 PHE A C 1
ATOM 944 O O . PHE A 1 122 ? -14.841 -5.220 10.813 1.00 92.00 122 PHE A O 1
ATOM 951 N N . HIS A 1 123 ? -16.936 -4.477 11.152 1.00 91.19 123 HIS A N 1
ATOM 952 C CA . HIS A 1 123 ? -17.589 -5.772 10.901 1.00 91.19 123 HIS A CA 1
ATOM 953 C C . HIS A 1 123 ? -17.294 -6.336 9.500 1.00 91.19 123 HIS A C 1
ATOM 955 O O . HIS A 1 123 ? -17.194 -7.548 9.318 1.00 91.19 123 HIS A O 1
ATOM 961 N N . LYS A 1 124 ? -17.143 -5.458 8.501 1.00 92.75 124 LYS A N 1
ATOM 962 C CA . LYS A 1 124 ? -16.753 -5.823 7.136 1.00 92.75 124 LYS A CA 1
ATOM 963 C C . LYS A 1 124 ? -15.500 -5.057 6.746 1.00 92.75 124 LYS A C 1
ATOM 965 O O . LYS A 1 124 ? -15.437 -3.844 6.919 1.00 92.75 124 LYS A O 1
ATOM 970 N N . ARG A 1 125 ? -14.527 -5.772 6.189 1.00 91.75 125 ARG A N 1
ATOM 971 C CA . ARG A 1 125 ? -13.256 -5.234 5.699 1.00 91.75 125 ARG A CA 1
ATOM 972 C C . ARG A 1 125 ? -12.959 -5.876 4.350 1.00 91.75 125 ARG A C 1
ATOM 974 O O . ARG A 1 1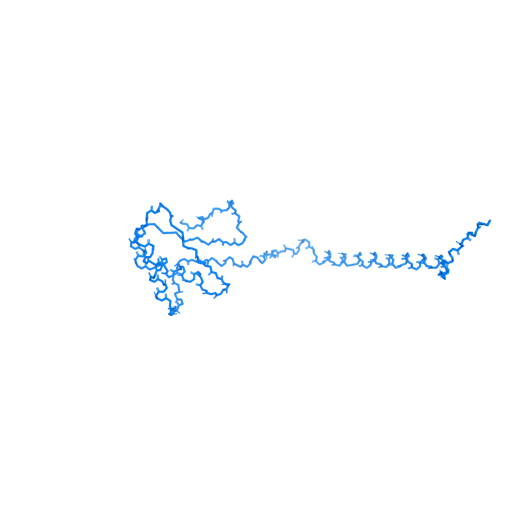25 ? -13.189 -7.070 4.184 1.00 91.75 125 ARG A O 1
ATOM 981 N N . ILE A 1 126 ? -12.483 -5.086 3.395 1.00 92.06 126 ILE A N 1
ATOM 982 C CA . ILE A 1 126 ? -12.178 -5.543 2.036 1.00 92.06 126 ILE A CA 1
ATOM 983 C C . ILE A 1 126 ? -10.777 -5.053 1.682 1.00 92.06 126 ILE A C 1
ATOM 985 O O . ILE A 1 126 ? -10.430 -3.910 1.974 1.00 92.06 126 ILE A O 1
ATOM 989 N N . TRP A 1 127 ? -9.987 -5.918 1.052 1.00 90.81 127 TRP A N 1
ATOM 990 C CA . TRP A 1 127 ? -8.683 -5.582 0.500 1.00 90.81 127 TRP A CA 1
ATOM 991 C C . TRP A 1 127 ? -8.719 -5.784 -1.013 1.00 90.81 127 TRP A C 1
ATOM 993 O O . TRP A 1 127 ? -9.064 -6.865 -1.481 1.00 90.81 127 TRP A O 1
ATOM 1003 N N . VAL A 1 128 ? -8.393 -4.741 -1.776 1.00 86.81 128 VAL A N 1
ATOM 1004 C CA . VAL A 1 128 ? -8.451 -4.765 -3.243 1.00 86.81 128 VAL A CA 1
ATOM 1005 C C . VAL A 1 128 ? -7.103 -4.339 -3.805 1.00 86.81 128 VAL A C 1
ATOM 1007 O O . VAL A 1 128 ? -6.581 -3.282 -3.450 1.00 86.81 128 VAL A O 1
ATOM 1010 N N . CYS A 1 129 ? -6.549 -5.146 -4.708 1.00 82.88 129 CYS A N 1
ATOM 1011 C CA . CYS A 1 129 ? -5.372 -4.791 -5.491 1.00 82.88 129 CYS A CA 1
ATOM 1012 C C . CYS A 1 129 ? -5.818 -4.279 -6.868 1.00 82.88 129 CYS A C 1
ATOM 1014 O O . CYS A 1 129 ? -6.530 -4.974 -7.588 1.00 82.88 129 CYS A O 1
ATOM 1016 N N . VAL A 1 130 ? -5.396 -3.069 -7.242 1.00 81.62 130 VAL A N 1
ATOM 1017 C CA . VAL A 1 130 ? -5.645 -2.497 -8.574 1.00 81.62 130 VAL A CA 1
ATOM 1018 C C . VAL A 1 130 ? -4.297 -2.260 -9.246 1.00 81.62 130 VAL A C 1
ATOM 1020 O O . VAL A 1 130 ? -3.450 -1.547 -8.708 1.00 81.62 130 VAL A O 1
ATOM 1023 N N . SER A 1 131 ? -4.079 -2.882 -10.406 1.00 79.38 131 SER A N 1
ATOM 1024 C CA . SER A 1 131 ? -2.837 -2.758 -11.179 1.00 79.38 131 SER A CA 1
ATOM 1025 C C . SER A 1 131 ? -3.003 -1.812 -12.374 1.00 79.38 131 SER A C 1
ATOM 1027 O O . SER A 1 131 ? -4.112 -1.419 -12.722 1.00 79.38 131 SER A O 1
ATOM 1029 N N . GLN A 1 132 ? -1.899 -1.426 -13.020 1.00 74.12 132 GLN A N 1
ATOM 1030 C CA . GLN A 1 132 ? -1.924 -0.471 -14.137 1.00 74.12 132 GLN A CA 1
ATOM 1031 C C . GLN A 1 132 ? -2.685 -0.991 -15.370 1.00 74.12 132 GLN A C 1
ATOM 1033 O O . GLN A 1 132 ? -3.247 -0.198 -16.120 1.00 74.12 132 GLN A O 1
ATOM 1038 N N . ASN A 1 133 ? -2.758 -2.313 -15.545 1.00 69.12 133 ASN A N 1
ATOM 1039 C CA . ASN A 1 133 ? -3.517 -2.965 -16.614 1.00 69.12 133 ASN A CA 1
ATOM 1040 C C . ASN A 1 133 ? -4.941 -3.310 -16.148 1.00 69.12 133 ASN A C 1
ATOM 1042 O O . ASN A 1 133 ? -5.430 -4.414 -16.383 1.00 69.12 133 ASN A O 1
ATOM 1046 N N . PHE A 1 134 ? -5.581 -2.391 -15.426 1.00 67.25 134 PHE A N 1
ATOM 1047 C CA . PHE A 1 134 ? -6.934 -2.587 -14.929 1.00 67.25 134 PHE A CA 1
ATOM 1048 C C . PHE A 1 134 ? -7.955 -2.432 -16.061 1.00 67.25 134 PHE A C 1
ATOM 1050 O O . PHE A 1 134 ? -8.097 -1.354 -16.638 1.00 67.25 134 PHE A O 1
ATOM 1057 N N . ASP A 1 135 ? -8.683 -3.509 -16.353 1.00 66.88 135 ASP A N 1
ATOM 1058 C CA . ASP A 1 135 ? -9.872 -3.480 -17.198 1.00 66.88 135 ASP A CA 1
ATOM 1059 C C . ASP A 1 135 ? -11.102 -3.308 -16.298 1.00 66.88 135 ASP A C 1
ATOM 1061 O O . ASP A 1 135 ? -11.442 -4.190 -15.504 1.00 66.88 135 ASP A O 1
ATOM 1065 N N . SER A 1 136 ? -11.779 -2.164 -16.428 1.00 62.22 136 SER A N 1
ATOM 1066 C CA . SER A 1 136 ? -12.972 -1.820 -15.646 1.00 62.22 136 SER A CA 1
ATOM 1067 C C . SER A 1 136 ? -14.150 -2.771 -15.871 1.00 62.22 136 SER A C 1
ATOM 1069 O O . SER A 1 136 ? -15.098 -2.756 -15.086 1.00 62.22 136 SER A O 1
ATOM 1071 N N . THR A 1 137 ? -14.093 -3.609 -16.911 1.00 62.66 137 THR A N 1
ATOM 1072 C CA . THR A 1 137 ? -15.106 -4.628 -17.214 1.00 62.66 137 THR A CA 1
ATOM 1073 C C . THR A 1 137 ? -14.814 -5.983 -16.567 1.00 62.66 137 THR A C 1
ATOM 1075 O O . THR A 1 137 ? -15.710 -6.825 -16.452 1.00 62.66 137 THR A O 1
ATOM 1078 N N . THR A 1 138 ? -13.590 -6.206 -16.078 1.00 58.25 138 THR A N 1
ATOM 1079 C CA . THR A 1 138 ? -13.253 -7.423 -15.334 1.00 58.25 138 THR A CA 1
ATOM 1080 C C . THR A 1 138 ? -13.588 -7.272 -13.852 1.00 58.25 138 THR A C 1
ATOM 1082 O O . THR A 1 138 ? -13.013 -6.455 -13.144 1.00 58.25 138 THR A O 1
ATOM 1085 N N . ASN A 1 139 ? -14.551 -8.078 -13.389 1.00 53.81 139 ASN A N 1
ATOM 1086 C CA . ASN A 1 139 ? -15.033 -8.120 -12.005 1.00 53.81 139 ASN A CA 1
ATOM 1087 C C . ASN A 1 139 ? -13.894 -8.057 -10.969 1.00 53.81 139 ASN A C 1
ATOM 1089 O O . ASN A 1 139 ? -13.081 -8.977 -10.890 1.00 53.81 139 ASN A O 1
ATOM 1093 N N . LEU A 1 140 ? -13.922 -7.021 -10.123 1.00 56.84 140 LEU A N 1
ATOM 1094 C CA . LEU A 1 140 ? -13.007 -6.777 -8.993 1.00 56.84 140 LEU A CA 1
ATOM 1095 C C . LEU A 1 140 ? -13.054 -7.859 -7.889 1.00 56.84 140 LEU A C 1
ATOM 1097 O O . LEU A 1 140 ? -12.290 -7.791 -6.935 1.00 56.84 140 LEU A O 1
ATOM 1101 N N . PHE A 1 141 ? -13.946 -8.848 -8.014 1.00 57.78 141 PHE A N 1
ATOM 1102 C CA . PHE A 1 141 ? -14.233 -9.879 -7.009 1.00 57.78 141 PHE A CA 1
ATOM 1103 C C . PHE A 1 141 ? -14.104 -11.306 -7.566 1.00 57.78 141 PHE A C 1
ATOM 1105 O O . PHE A 1 141 ? -14.864 -12.201 -7.200 1.00 57.78 141 PHE A O 1
ATOM 1112 N N . LYS A 1 142 ? -13.174 -11.546 -8.496 1.00 46.94 142 LYS A N 1
ATOM 1113 C CA . LYS A 1 142 ? -12.824 -12.918 -8.894 1.00 46.94 142 LYS A CA 1
ATOM 1114 C C . LYS A 1 142 ? -11.986 -13.556 -7.780 1.00 46.94 142 LYS A C 1
ATOM 1116 O O . LYS A 1 142 ? -10.775 -13.409 -7.813 1.00 46.94 142 LYS A O 1
ATOM 1121 N N . ASN A 1 143 ? -12.655 -14.180 -6.805 1.00 34.41 143 ASN A N 1
ATOM 1122 C CA . ASN A 1 143 ? -12.170 -15.129 -5.775 1.00 34.41 143 ASN A CA 1
ATOM 1123 C C . ASN A 1 143 ? -12.775 -14.812 -4.395 1.00 34.41 143 ASN A C 1
ATOM 1125 O O . ASN A 1 143 ? -12.073 -14.452 -3.452 1.00 34.41 143 ASN A O 1
ATOM 1129 N N . SER A 1 144 ? -14.099 -14.942 -4.284 1.00 35.97 144 SER A N 1
ATOM 1130 C CA . SER A 1 144 ? -14.792 -15.175 -3.008 1.00 35.97 144 SER A CA 1
ATOM 1131 C C . SER A 1 144 ? -15.392 -16.570 -3.021 1.00 35.97 144 SER A C 1
ATOM 1133 O O . SER A 1 144 ? -15.916 -16.945 -4.096 1.00 35.97 144 SER A O 1
#

Foldseek 3Di:
DDDPDPPPPDDPDVVVVVVVVVVVVVVVVVVVVVVVVVVVVVPPVVPPPDPPPPPPPQPDDDLDDPDDDDPDCPVVLVVVLCVVQDDDPDPDDDDDQDDDPPPCSVVSVSSNCPDPSNPVRDPDDDDFDDDPPDDPPPDSPPPD

InterPro domains:
  IPR002182 NB-ARC [PF00931] (74-141)
  IPR027417 P-loop containing nucleoside triphosphate hydrolase [G3DSA:3.40.50.300] (56-144)
  IPR027417 P-loop containing nucleoside triphosphate hydrolase [SSF52540] (55-138)

Secondary structure (DSSP, 8-state):
-----------S-HHHHHHHHHHHHHHHHHHHHHHHHHHHHHT-GGG-S-------------S--------S-HHHHHHHHHHHHS--S-SS--------TTS-HHHHHHHHHH-HHHHHH-S--------TT--TTS-TT---

pLDDT: mean 76.86, std 19.22, range [34.41, 97.25]

Sequence (144 aa):
MKRKVCFFFCFSNPVLFRSKLAHKIKNLNIKLKTVNDTAVGYLNPSRVANCATFVPPVTETDSVTVDPIVVGREEDVSMIVDMLVNPNDEVVSVVPIVGMGGLGKTTFARLIFNDQRTVKHFHKRIWVCVSQNFDSTTNLFKNS

Radius of gyration: 33.36 Å; chains: 1; bounding box: 50×71×82 Å